Protein AF-B6QDQ0-F1 (afdb_monomer_lite)

Secondary structure (DSSP, 8-state):
-PPP--S-GGG--HHHHTT----HHHHHHHHHHHHHHHHH---TT---HHHHHSTTHHHHHHHHHHHHH--HHHHHHHHHHH-TTSTTHHHHHHHHHT-BTTB----GGG-TTS-HHHHHHHHHHS-SSTTTSPPTT-PPPP--

Structure (mmCIF, N/CA/C/O backbone):
data_AF-B6QDQ0-F1
#
_entry.id   AF-B6QDQ0-F1
#
loop_
_atom_site.group_PDB
_atom_site.id
_atom_site.type_symbol
_atom_site.label_atom_id
_atom_site.label_alt_id
_atom_site.label_comp_id
_atom_site.label_asym_id
_atom_site.label_entity_id
_atom_site.label_seq_id
_atom_site.pdbx_PDB_ins_code
_atom_site.Cartn_x
_atom_site.Cartn_y
_atom_site.Cartn_z
_atom_site.occupancy
_atom_site.B_iso_or_equiv
_atom_site.auth_seq_id
_atom_site.auth_comp_id
_atom_site.auth_asym_id
_atom_site.auth_atom_id
_atom_site.pdbx_PDB_model_num
ATOM 1 N N . MET A 1 1 ? 13.022 -12.290 -12.869 1.00 36.66 1 MET A N 1
ATOM 2 C CA . MET A 1 1 ? 11.900 -13.258 -12.919 1.00 36.66 1 MET A CA 1
ATOM 3 C C . MET A 1 1 ? 10.628 -12.511 -12.554 1.00 36.66 1 MET A C 1
ATOM 5 O O . MET A 1 1 ? 10.569 -11.959 -11.467 1.00 36.66 1 MET A O 1
ATOM 9 N N . THR A 1 2 ? 9.662 -12.428 -13.464 1.00 51.69 2 THR A N 1
ATOM 10 C CA . THR A 1 2 ? 8.370 -11.759 -13.241 1.00 51.69 2 THR A CA 1
ATOM 11 C C . THR A 1 2 ? 7.470 -12.689 -12.424 1.00 51.69 2 THR A C 1
ATOM 13 O O . THR A 1 2 ? 7.255 -13.830 -12.830 1.00 51.69 2 THR A O 1
ATOM 16 N N . GLY A 1 3 ? 6.982 -12.252 -11.263 1.00 48.84 3 GLY A N 1
ATOM 17 C CA . GLY A 1 3 ? 6.030 -13.035 -10.470 1.00 48.84 3 GLY A CA 1
ATOM 18 C C . GLY A 1 3 ? 4.681 -13.178 -11.198 1.00 48.84 3 GLY A C 1
ATOM 19 O O . GLY A 1 3 ? 4.288 -12.260 -11.924 1.00 48.84 3 GLY A O 1
ATOM 20 N N . PRO A 1 4 ? 3.955 -14.301 -11.043 1.00 51.41 4 PRO A N 1
ATOM 21 C CA . PRO A 1 4 ? 2.657 -14.486 -11.687 1.00 51.41 4 PRO A CA 1
ATOM 22 C C . PRO A 1 4 ? 1.582 -13.564 -11.078 1.00 51.41 4 PRO A C 1
ATOM 24 O O . PRO A 1 4 ? 1.554 -13.341 -9.866 1.00 51.41 4 PRO A O 1
ATOM 27 N N . LEU A 1 5 ? 0.669 -13.049 -11.916 1.00 59.66 5 LEU A N 1
ATOM 28 C CA . LEU A 1 5 ? -0.529 -12.310 -11.487 1.00 59.66 5 LEU A CA 1
ATOM 29 C C . LEU A 1 5 ? -1.593 -13.299 -10.982 1.00 59.66 5 LEU A C 1
ATOM 31 O O . LEU A 1 5 ? -2.545 -13.619 -11.692 1.00 59.66 5 LEU A O 1
ATOM 35 N N . CYS A 1 6 ? -1.421 -13.810 -9.768 1.00 54.78 6 CYS A N 1
ATOM 36 C CA . CYS A 1 6 ? -2.375 -14.727 -9.143 1.00 54.78 6 CYS A CA 1
ATOM 37 C C . CYS A 1 6 ? -3.377 -13.971 -8.249 1.00 54.78 6 CYS A C 1
ATOM 39 O O . CYS A 1 6 ? -3.079 -12.902 -7.719 1.00 54.78 6 CYS A O 1
ATOM 41 N N . GLY A 1 7 ? -4.587 -14.516 -8.089 1.00 60.56 7 GLY A N 1
ATOM 42 C CA . GLY A 1 7 ? -5.621 -13.967 -7.200 1.00 60.56 7 GLY A CA 1
ATOM 43 C C . GLY A 1 7 ? -6.409 -12.778 -7.767 1.00 60.56 7 GLY A C 1
ATOM 44 O O . GLY A 1 7 ? -6.074 -12.221 -8.814 1.00 60.56 7 GLY A O 1
ATOM 45 N N . ASN A 1 8 ? -7.487 -12.399 -7.077 1.00 80.56 8 ASN A N 1
ATOM 46 C CA . ASN A 1 8 ? -8.332 -11.259 -7.446 1.00 80.56 8 ASN A CA 1
ATOM 47 C C . ASN A 1 8 ? -7.592 -9.932 -7.141 1.00 80.56 8 ASN A C 1
ATOM 49 O O . ASN A 1 8 ? -7.085 -9.786 -6.026 1.00 80.56 8 ASN A O 1
ATOM 53 N N . PRO A 1 9 ? -7.536 -8.975 -8.093 1.00 82.81 9 PRO A N 1
ATOM 54 C CA . PRO A 1 9 ? -6.826 -7.697 -7.954 1.00 82.81 9 PRO A CA 1
ATOM 55 C C . PRO A 1 9 ? -7.105 -6.921 -6.656 1.00 82.81 9 PRO A C 1
ATOM 57 O O . PRO A 1 9 ? -6.202 -6.269 -6.134 1.00 82.81 9 PRO A O 1
ATOM 60 N N . LEU A 1 10 ? -8.321 -7.032 -6.112 1.00 89.81 10 LEU A N 1
ATOM 61 C CA . LEU A 1 10 ? -8.752 -6.351 -4.886 1.00 89.81 10 LEU A CA 1
ATOM 62 C C . LEU A 1 10 ? -8.152 -6.922 -3.596 1.00 89.81 10 LEU A C 1
ATOM 64 O O . LEU A 1 10 ? -8.221 -6.265 -2.564 1.00 89.81 10 LEU A O 1
ATOM 68 N N . TRP A 1 11 ? -7.581 -8.127 -3.638 1.00 92.00 11 TRP A N 1
ATOM 69 C CA . TRP A 1 11 ? -7.026 -8.804 -2.459 1.00 92.00 11 TRP A CA 1
ATOM 70 C C . TRP A 1 11 ? -5.515 -9.014 -2.554 1.00 92.00 11 TRP A C 1
ATOM 72 O O . TRP A 1 11 ? -4.932 -9.628 -1.666 1.00 92.00 11 TRP A O 1
ATOM 82 N N . ARG A 1 12 ? -4.866 -8.563 -3.632 1.00 92.75 12 ARG A N 1
ATOM 83 C CA . ARG A 1 12 ? -3.422 -8.748 -3.834 1.00 92.75 12 ARG A CA 1
ATOM 84 C C . ARG A 1 12 ? -2.608 -7.878 -2.884 1.00 92.75 12 ARG A C 1
ATOM 86 O O . ARG A 1 12 ? -3.019 -6.775 -2.546 1.00 92.75 12 ARG A O 1
ATOM 93 N N . SER A 1 13 ? -1.425 -8.367 -2.521 1.00 95.31 13 SER A N 1
ATOM 94 C CA . SER A 1 13 ? -0.409 -7.556 -1.857 1.00 95.31 13 SER A CA 1
ATOM 95 C C . SER A 1 13 ? 0.250 -6.559 -2.810 1.00 95.31 13 SER A C 1
ATOM 97 O O . SER A 1 13 ? 0.203 -6.707 -4.037 1.00 95.31 13 SER A O 1
ATOM 99 N N . THR A 1 14 ? 0.911 -5.552 -2.242 1.00 95.94 14 THR A N 1
ATOM 100 C CA . THR A 1 14 ? 1.585 -4.488 -2.997 1.00 95.94 14 THR A CA 1
ATOM 101 C C . THR A 1 14 ? 2.670 -5.041 -3.923 1.00 95.94 14 THR A C 1
ATOM 103 O O . THR A 1 14 ? 2.727 -4.689 -5.100 1.00 95.94 14 THR A O 1
ATOM 106 N N . GLU A 1 15 ? 3.497 -5.972 -3.441 1.00 95.12 15 GLU A N 1
ATOM 107 C CA . GLU A 1 15 ? 4.554 -6.602 -4.237 1.00 95.12 15 GLU A CA 1
ATOM 108 C C . GLU A 1 15 ? 4.005 -7.537 -5.329 1.00 95.12 15 GLU A C 1
ATOM 110 O O . GLU A 1 15 ? 4.625 -7.673 -6.387 1.00 95.12 15 GLU A O 1
ATOM 115 N N . SER A 1 16 ? 2.818 -8.126 -5.121 1.00 93.69 16 SER A N 1
ATOM 116 C CA . SER A 1 16 ? 2.104 -8.900 -6.148 1.00 93.69 16 SER A CA 1
ATOM 117 C C . SER A 1 16 ? 1.626 -7.993 -7.289 1.00 93.69 16 SER A C 1
ATOM 119 O O . SER A 1 16 ? 1.832 -8.308 -8.464 1.00 93.69 16 SER A O 1
ATOM 121 N N . TRP A 1 17 ? 1.089 -6.809 -6.963 1.00 93.75 17 TRP A N 1
ATOM 122 C CA . TRP A 1 17 ? 0.772 -5.767 -7.950 1.00 93.75 17 TRP A CA 1
ATOM 123 C C . TRP A 1 17 ? 2.001 -5.298 -8.734 1.00 93.75 17 TRP A C 1
ATOM 125 O O . TRP A 1 17 ? 1.923 -5.124 -9.951 1.00 93.75 17 TRP A O 1
ATOM 135 N N . CYS A 1 18 ? 3.151 -5.190 -8.066 1.00 93.62 18 CYS A N 1
ATOM 136 C CA . CYS A 1 18 ? 4.427 -4.827 -8.689 1.00 93.62 18 CYS A CA 1
ATOM 137 C C . CYS A 1 18 ? 5.086 -5.978 -9.477 1.00 93.62 18 CYS A C 1
ATOM 139 O O . CYS A 1 18 ? 6.222 -5.845 -9.935 1.00 93.62 18 CYS A O 1
ATOM 141 N N . ARG A 1 19 ? 4.404 -7.128 -9.622 1.00 91.12 19 ARG A N 1
ATOM 142 C CA . ARG A 1 19 ? 4.909 -8.345 -10.288 1.00 91.12 19 ARG A CA 1
ATOM 143 C C . ARG A 1 19 ? 6.249 -8.841 -9.731 1.00 91.12 19 ARG A C 1
ATOM 145 O O . ARG A 1 19 ? 7.035 -9.461 -10.454 1.00 91.12 19 ARG A O 1
ATOM 152 N N . SER A 1 20 ? 6.504 -8.577 -8.452 1.00 91.94 20 SER A N 1
ATOM 153 C CA . SER A 1 20 ? 7.699 -9.034 -7.749 1.00 91.94 20 SER A CA 1
ATOM 154 C C . SER A 1 20 ? 7.492 -10.434 -7.152 1.00 91.94 20 SER A C 1
ATOM 156 O O . SER A 1 20 ? 6.442 -11.070 -7.308 1.00 91.94 20 SER A O 1
ATOM 158 N N . ARG A 1 21 ? 8.528 -10.952 -6.487 1.00 90.00 21 ARG A N 1
ATOM 159 C CA . ARG A 1 21 ? 8.506 -12.237 -5.792 1.00 90.00 21 ARG A CA 1
ATOM 160 C C . ARG A 1 21 ? 7.490 -12.202 -4.648 1.00 90.00 21 ARG A C 1
ATOM 162 O O . ARG A 1 21 ? 7.563 -11.344 -3.772 1.00 90.00 21 ARG A O 1
ATOM 169 N N . GLN A 1 22 ? 6.597 -13.186 -4.646 1.00 91.19 22 GLN A N 1
ATOM 170 C CA . GLN A 1 22 ? 5.591 -13.415 -3.607 1.00 91.19 22 GLN A CA 1
ATOM 171 C C . GLN A 1 22 ? 6.041 -14.546 -2.673 1.00 91.19 22 GLN A C 1
ATOM 173 O O . GLN A 1 22 ? 6.780 -15.449 -3.079 1.00 91.19 22 GLN A O 1
ATOM 178 N N . ASN A 1 23 ? 5.612 -14.489 -1.416 1.00 89.25 23 ASN A N 1
ATOM 179 C CA . ASN A 1 23 ? 5.838 -15.523 -0.404 1.00 89.25 23 ASN A CA 1
ATOM 180 C C . ASN A 1 23 ? 4.660 -15.535 0.592 1.00 89.25 23 ASN A C 1
ATOM 182 O O . ASN A 1 23 ? 3.665 -14.850 0.379 1.00 89.25 23 ASN A O 1
ATOM 186 N N . GLN A 1 24 ? 4.778 -16.268 1.702 1.00 90.94 24 GLN A N 1
ATOM 187 C CA . GLN A 1 24 ? 3.731 -16.326 2.732 1.00 90.94 24 GLN A CA 1
ATOM 188 C C . GLN A 1 24 ? 3.326 -14.940 3.281 1.00 90.94 24 GLN A C 1
ATOM 190 O O . GLN A 1 24 ? 2.192 -14.752 3.713 1.00 90.94 24 GLN A O 1
ATOM 195 N N . ALA A 1 25 ? 4.222 -13.949 3.261 1.00 93.25 25 ALA A N 1
ATOM 196 C CA . ALA A 1 25 ? 3.897 -12.591 3.686 1.00 93.25 25 ALA A CA 1
ATOM 197 C C . ALA A 1 25 ? 2.903 -11.906 2.732 1.00 93.25 25 ALA A C 1
ATOM 199 O O . ALA A 1 25 ? 2.163 -11.018 3.158 1.00 93.25 25 ALA A O 1
ATOM 200 N N . SER A 1 26 ? 2.847 -12.316 1.461 1.00 93.94 26 SER A N 1
ATOM 201 C CA . SER A 1 26 ? 1.821 -11.870 0.513 1.00 93.94 26 SER A CA 1
ATOM 202 C C . SER A 1 26 ? 0.436 -12.373 0.937 1.00 93.94 26 SER A C 1
ATOM 204 O O . SER A 1 26 ? -0.504 -11.584 0.971 1.00 93.94 26 SER A O 1
ATOM 206 N N . ASP A 1 27 ? 0.328 -13.633 1.376 1.00 93.50 27 ASP A N 1
ATOM 207 C CA . ASP A 1 27 ? -0.929 -14.205 1.886 1.00 93.50 27 ASP A CA 1
ATOM 208 C C . ASP A 1 27 ? -1.381 -13.534 3.195 1.00 93.50 27 ASP A C 1
ATOM 210 O O . ASP A 1 27 ? -2.566 -13.263 3.382 1.00 93.50 27 ASP A O 1
ATOM 214 N N . VAL A 1 28 ? -0.437 -13.218 4.093 1.00 95.69 28 VAL A N 1
ATOM 215 C CA . VAL A 1 28 ? -0.701 -12.459 5.333 1.00 95.69 28 VAL A CA 1
ATOM 216 C C . VAL A 1 28 ? -1.294 -11.087 5.015 1.00 95.69 28 VAL A C 1
ATOM 218 O O . VAL A 1 28 ? -2.274 -10.687 5.642 1.00 95.69 28 VAL A O 1
ATOM 221 N N . PHE A 1 29 ? -0.736 -10.382 4.028 1.00 96.50 29 PHE A N 1
ATOM 222 C CA . PHE A 1 29 ? -1.270 -9.094 3.596 1.00 96.50 29 PHE A CA 1
ATOM 223 C C . PHE A 1 29 ? -2.700 -9.249 3.074 1.00 96.50 29 PHE A C 1
ATOM 225 O O . PHE A 1 29 ? -3.604 -8.571 3.558 1.00 96.50 29 PHE A O 1
ATOM 232 N N . SER A 1 30 ? -2.928 -10.186 2.147 1.00 95.75 30 SER A N 1
ATOM 233 C CA . SER A 1 30 ? -4.258 -10.486 1.605 1.00 95.75 30 SER A CA 1
ATOM 234 C C . SER A 1 30 ? -5.274 -10.823 2.699 1.00 95.75 30 SER A C 1
ATOM 236 O O . SER A 1 30 ? -6.415 -10.362 2.646 1.00 95.75 30 SER A O 1
ATOM 238 N N . PHE A 1 31 ? -4.862 -11.575 3.723 1.00 95.38 31 PHE A N 1
ATOM 239 C CA . PHE A 1 31 ? -5.709 -11.878 4.873 1.00 95.38 31 PHE A CA 1
ATOM 240 C C . PHE A 1 31 ? -6.032 -10.627 5.696 1.00 95.38 31 PHE A C 1
ATOM 242 O O . PHE A 1 31 ? -7.179 -10.457 6.093 1.00 95.38 31 PHE A O 1
ATOM 249 N N . GLY A 1 32 ? -5.070 -9.722 5.904 1.00 96.38 32 GLY A N 1
ATOM 250 C CA . GLY A 1 32 ? -5.313 -8.439 6.569 1.00 96.38 32 GLY A CA 1
ATOM 251 C C . GLY A 1 32 ? -6.375 -7.604 5.845 1.00 96.38 32 GLY A C 1
ATOM 252 O O . GLY A 1 32 ? -7.294 -7.092 6.478 1.00 96.38 32 GLY A O 1
ATOM 253 N N . ILE A 1 33 ? -6.322 -7.547 4.511 1.00 96.62 33 ILE A N 1
ATOM 254 C CA . ILE A 1 33 ? -7.344 -6.873 3.692 1.00 96.62 33 ILE A CA 1
ATOM 255 C C . ILE A 1 33 ? -8.712 -7.558 3.822 1.00 96.62 33 ILE A C 1
ATOM 257 O O . ILE A 1 33 ? -9.735 -6.889 3.973 1.00 96.62 33 ILE A O 1
ATOM 261 N N . MET A 1 34 ? -8.741 -8.892 3.810 1.00 95.50 34 MET A N 1
ATOM 262 C CA . MET A 1 34 ? -9.967 -9.669 4.014 1.00 95.50 34 MET A CA 1
ATOM 263 C C . MET A 1 34 ? -10.571 -9.429 5.406 1.00 95.50 34 MET A C 1
ATOM 265 O O . MET A 1 34 ? -11.785 -9.275 5.516 1.00 95.50 34 MET A O 1
ATOM 269 N N . MET A 1 35 ? -9.751 -9.317 6.455 1.00 96.00 35 MET A N 1
ATOM 270 C CA . MET A 1 35 ? -10.229 -8.983 7.799 1.00 96.00 35 MET A CA 1
ATOM 271 C C . MET A 1 35 ? -10.921 -7.622 7.836 1.00 96.00 35 MET A C 1
ATOM 273 O O . MET A 1 35 ? -11.962 -7.503 8.476 1.00 96.00 35 MET A O 1
ATOM 277 N N . ILE A 1 36 ? -10.395 -6.612 7.134 1.00 96.75 36 ILE A N 1
ATOM 278 C CA . ILE A 1 36 ? -11.073 -5.312 7.030 1.00 96.75 36 ILE A CA 1
ATOM 279 C C . ILE A 1 36 ? -12.445 -5.489 6.372 1.00 96.75 36 ILE A C 1
ATOM 281 O O . ILE A 1 36 ? -13.442 -4.985 6.883 1.00 96.75 36 ILE A O 1
ATOM 285 N N . TYR A 1 37 ? -12.529 -6.263 5.291 1.00 95.88 37 TYR A N 1
ATOM 286 C CA . TYR A 1 37 ? -13.808 -6.526 4.637 1.00 95.88 37 TYR A CA 1
ATOM 287 C C . TYR A 1 37 ? -14.806 -7.240 5.557 1.00 95.88 37 TYR A C 1
ATOM 289 O O . TYR A 1 37 ? -15.945 -6.806 5.667 1.00 95.88 37 TYR A O 1
ATOM 297 N N . VAL A 1 38 ? -14.401 -8.301 6.253 1.00 96.12 38 VAL A N 1
ATOM 298 C CA . VAL A 1 38 ? -15.325 -9.083 7.090 1.00 96.12 38 VAL A CA 1
ATOM 299 C C . VAL A 1 38 ? -15.727 -8.336 8.363 1.00 96.12 38 VAL A C 1
ATOM 301 O O . VAL A 1 38 ? -16.887 -8.388 8.761 1.00 96.12 38 VAL A O 1
ATOM 304 N N . MET A 1 39 ? -14.783 -7.650 9.007 1.00 95.56 39 MET A N 1
ATOM 305 C CA . MET A 1 39 ? -14.986 -7.069 10.340 1.00 95.56 39 MET A CA 1
ATOM 306 C C . MET A 1 39 ? -15.439 -5.607 10.299 1.00 95.56 39 MET A C 1
ATOM 308 O O . MET A 1 39 ? -16.101 -5.149 11.224 1.00 95.56 39 MET A O 1
ATOM 312 N N . VAL A 1 40 ? -15.070 -4.870 9.249 1.00 94.81 40 VAL A N 1
ATOM 313 C CA . VAL A 1 40 ? -15.364 -3.434 9.087 1.00 94.81 40 VAL A CA 1
ATOM 314 C C . VAL A 1 40 ? -16.352 -3.196 7.936 1.00 94.81 40 VAL A C 1
ATOM 316 O O . VAL A 1 40 ? -16.891 -2.103 7.810 1.00 94.81 40 VAL A O 1
ATOM 319 N N . ASN A 1 41 ? -16.641 -4.221 7.122 1.00 94.19 41 ASN A N 1
ATOM 320 C CA . ASN A 1 41 ? -17.490 -4.135 5.927 1.00 94.19 41 ASN A CA 1
ATOM 321 C C . ASN A 1 41 ? -16.963 -3.149 4.867 1.00 94.19 41 ASN A C 1
ATOM 323 O O . ASN A 1 41 ? -17.730 -2.571 4.100 1.00 94.19 41 ASN A O 1
ATOM 327 N N . GLU A 1 42 ? -15.638 -2.981 4.802 1.00 93.50 42 GLU A N 1
ATOM 328 C CA . GLU A 1 42 ? -14.972 -2.064 3.876 1.00 93.50 42 GLU A CA 1
ATOM 329 C C . GLU A 1 42 ? -14.151 -2.824 2.828 1.00 93.50 42 GLU A C 1
ATOM 331 O O . GLU A 1 42 ? -13.190 -3.531 3.139 1.00 93.50 42 GLU A O 1
ATOM 336 N N . MET A 1 43 ? -14.491 -2.646 1.549 1.00 93.56 43 MET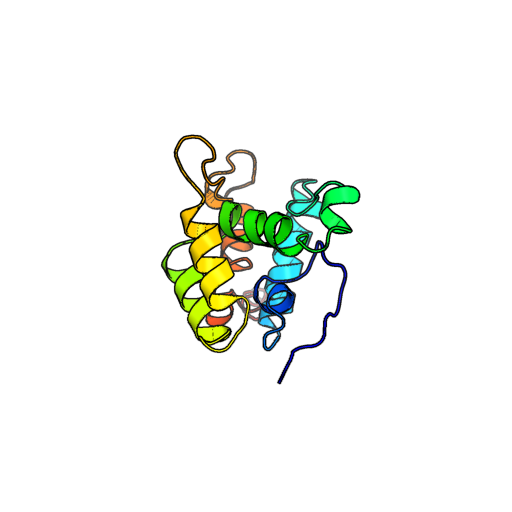 A N 1
ATOM 337 C CA . MET A 1 43 ? -13.657 -3.112 0.436 1.00 93.56 43 MET A CA 1
ATOM 338 C C . MET A 1 43 ? -12.598 -2.054 0.123 1.00 93.56 43 MET A C 1
ATOM 340 O O . MET A 1 43 ? -12.738 -1.281 -0.825 1.00 93.56 43 MET A O 1
ATOM 344 N N . VAL A 1 44 ? -11.531 -2.021 0.923 1.00 93.69 44 VAL A N 1
ATOM 345 C CA . VAL A 1 44 ? -10.558 -0.916 0.923 1.00 93.69 44 VAL A CA 1
ATOM 346 C C . VAL A 1 44 ? -9.982 -0.603 -0.457 1.00 93.69 44 VAL A C 1
ATOM 348 O O . VAL A 1 44 ? -9.841 0.564 -0.795 1.00 93.69 44 VAL A O 1
ATOM 351 N N . PHE A 1 45 ? -9.736 -1.591 -1.318 1.00 95.06 45 PHE A N 1
ATOM 352 C CA . PHE A 1 45 ? -9.192 -1.351 -2.661 1.00 95.06 45 PHE A CA 1
ATOM 353 C C . PHE A 1 45 ? -10.235 -1.262 -3.776 1.00 95.06 45 PHE A C 1
ATOM 355 O O . PHE A 1 45 ? -9.865 -1.238 -4.947 1.00 95.06 45 PHE A O 1
ATOM 362 N N . ARG A 1 46 ? -11.530 -1.194 -3.447 1.00 92.56 46 ARG A N 1
ATOM 363 C CA . ARG A 1 46 ? -12.582 -1.039 -4.454 1.00 92.56 46 ARG A CA 1
ATOM 364 C C . ARG A 1 46 ? -12.438 0.299 -5.170 1.00 92.56 46 ARG A C 1
ATOM 366 O O . ARG A 1 46 ? -12.509 1.358 -4.554 1.00 92.56 46 ARG A O 1
ATOM 373 N N . VAL A 1 47 ? -12.295 0.223 -6.480 1.00 90.31 47 VAL A N 1
ATOM 374 C CA . VAL A 1 47 ? -12.339 1.348 -7.420 1.00 90.31 47 VAL A CA 1
ATOM 375 C C . VAL A 1 47 ? -13.503 1.116 -8.385 1.00 90.31 47 VAL A C 1
ATOM 377 O O . VAL A 1 47 ? -14.150 0.066 -8.317 1.00 90.31 47 VAL A O 1
ATOM 380 N N . SER A 1 48 ? -13.821 2.090 -9.234 1.00 90.62 48 SER A N 1
ATOM 381 C CA . SER A 1 48 ? -14.829 1.881 -10.280 1.00 90.62 48 SER A CA 1
ATOM 382 C C . SER A 1 48 ? -14.381 0.804 -11.276 1.00 90.62 48 SER A C 1
ATOM 384 O O . SER A 1 48 ? -13.185 0.548 -11.438 1.00 90.62 48 SER A O 1
ATOM 386 N N . ASP A 1 49 ? -15.337 0.170 -11.959 1.00 88.25 49 ASP A N 1
ATOM 387 C CA . ASP A 1 49 ? -15.022 -0.837 -12.979 1.00 88.25 49 ASP A CA 1
ATOM 388 C C . ASP A 1 49 ? -14.202 -0.231 -14.131 1.00 88.25 49 ASP A C 1
ATOM 390 O O . ASP A 1 49 ? -13.302 -0.887 -14.654 1.00 88.25 49 ASP A O 1
ATOM 394 N N . ASP A 1 50 ? -14.434 1.038 -14.475 1.00 91.06 50 ASP A N 1
ATOM 395 C CA . ASP A 1 50 ? -13.654 1.753 -15.491 1.00 91.06 50 ASP A CA 1
ATOM 396 C C . ASP A 1 50 ? -12.192 1.945 -15.053 1.00 91.06 50 ASP A C 1
ATOM 398 O O . ASP A 1 50 ? -11.268 1.651 -15.813 1.00 91.06 50 ASP A O 1
ATOM 402 N N . GLU A 1 51 ? -11.959 2.365 -13.803 1.00 91.38 51 GLU A N 1
ATOM 403 C CA . GLU A 1 51 ? -10.607 2.491 -13.237 1.00 91.38 51 GLU A CA 1
ATOM 404 C C . GLU A 1 51 ? -9.901 1.130 -13.175 1.00 91.38 51 GLU A C 1
ATOM 406 O O . GLU A 1 51 ? -8.723 1.030 -13.526 1.00 91.38 51 GLU A O 1
ATOM 411 N N . MET A 1 52 ? -10.622 0.074 -12.784 1.00 87.50 52 MET A N 1
ATOM 412 C CA . MET A 1 52 ? -10.098 -1.292 -12.680 1.00 87.50 52 MET A CA 1
ATOM 413 C C . MET A 1 52 ? -9.686 -1.872 -14.038 1.00 87.50 52 MET A C 1
ATOM 415 O O . MET A 1 52 ? -8.675 -2.569 -14.128 1.00 87.50 52 MET A O 1
ATOM 419 N N . ASN A 1 53 ? -10.459 -1.594 -15.089 1.00 86.88 53 ASN A N 1
ATOM 420 C CA . ASN A 1 53 ? -10.211 -2.104 -16.438 1.00 86.88 53 ASN A CA 1
ATOM 421 C C . ASN A 1 53 ? -9.284 -1.198 -17.267 1.00 86.88 53 ASN A C 1
ATOM 423 O O . ASN A 1 53 ? -8.929 -1.543 -18.395 1.00 86.88 53 ASN A O 1
ATOM 427 N N . SER A 1 54 ? -8.868 -0.053 -16.720 1.00 90.31 54 SER A N 1
ATOM 428 C CA . SER A 1 54 ? -7.935 0.855 -17.384 1.00 90.31 54 SER A CA 1
ATOM 429 C C . SER A 1 54 ? -6.507 0.293 -17.438 1.00 90.31 54 SER A C 1
ATOM 431 O O . SER A 1 54 ? -6.073 -0.491 -16.586 1.00 90.31 54 SER A O 1
ATOM 433 N N . VAL A 1 55 ? -5.728 0.753 -18.424 1.00 87.25 55 VAL A N 1
ATOM 434 C CA . VAL A 1 55 ? -4.288 0.441 -18.539 1.00 87.25 55 VAL A CA 1
ATOM 435 C C . VAL A 1 55 ? -3.506 0.941 -17.311 1.00 87.25 55 VAL A C 1
ATOM 437 O O . VAL A 1 55 ? -2.508 0.335 -16.918 1.00 87.25 55 VAL A O 1
ATOM 440 N N . ASP A 1 56 ? -4.014 1.987 -16.656 1.00 89.88 56 ASP A N 1
ATOM 441 C CA . ASP A 1 56 ? -3.439 2.611 -15.464 1.00 89.88 56 ASP A CA 1
ATOM 442 C C . ASP A 1 56 ? -4.114 2.179 -14.153 1.00 89.88 56 ASP A C 1
ATOM 444 O O . ASP A 1 56 ? -3.931 2.819 -13.116 1.00 89.88 56 ASP A O 1
ATOM 448 N N . SER A 1 57 ? -4.836 1.052 -14.156 1.00 90.50 57 SER A N 1
ATOM 449 C CA . SER A 1 57 ? -5.495 0.489 -12.964 1.00 90.50 57 SER A CA 1
ATOM 450 C C . SER A 1 57 ? -4.550 0.357 -11.764 1.00 90.50 57 SER A C 1
ATOM 452 O O . SER A 1 57 ? -4.936 0.612 -10.620 1.00 90.50 57 SER A O 1
ATOM 454 N N . TRP A 1 58 ? -3.275 0.056 -12.031 1.00 92.19 58 TRP A N 1
ATOM 455 C CA . TRP A 1 58 ? -2.214 -0.007 -11.028 1.00 92.19 58 TRP A CA 1
ATOM 456 C C . TRP A 1 58 ? -2.122 1.266 -10.178 1.00 92.19 58 TRP A C 1
ATOM 458 O O . TRP A 1 58 ? -1.890 1.163 -8.978 1.00 92.19 58 TRP A O 1
ATOM 468 N N . ARG A 1 59 ? -2.324 2.456 -10.761 1.00 94.69 59 ARG A N 1
ATOM 469 C CA . ARG A 1 59 ? -2.171 3.742 -10.069 1.00 94.69 59 ARG A CA 1
ATOM 470 C C . ARG A 1 59 ? -3.269 3.939 -9.032 1.00 94.69 59 ARG A C 1
ATOM 472 O O . ARG A 1 59 ? -2.992 4.376 -7.918 1.00 94.69 59 ARG A O 1
ATOM 479 N N . TYR A 1 60 ? -4.498 3.574 -9.382 1.00 94.44 60 TYR A N 1
ATOM 480 C CA . TYR A 1 60 ? -5.645 3.669 -8.482 1.00 94.44 60 TYR A CA 1
ATOM 481 C C . TYR A 1 60 ? -5.520 2.674 -7.327 1.00 94.44 60 TYR A C 1
ATOM 483 O O . TYR A 1 60 ? -5.725 3.032 -6.165 1.00 94.44 60 TYR A O 1
ATOM 491 N N . ILE A 1 61 ? -5.114 1.438 -7.626 1.00 95.12 61 ILE A N 1
ATOM 492 C CA . ILE A 1 61 ? -5.005 0.390 -6.611 1.00 95.12 61 ILE A CA 1
ATOM 493 C C . ILE A 1 61 ? -3.785 0.600 -5.710 1.00 95.12 61 ILE A C 1
ATOM 495 O O . ILE A 1 61 ? -3.936 0.647 -4.487 1.00 95.12 61 ILE A O 1
ATOM 499 N N . LEU A 1 62 ? -2.585 0.786 -6.272 1.00 96.75 62 LEU A N 1
ATOM 500 C CA . LEU A 1 62 ? -1.371 1.048 -5.488 1.00 96.75 62 LEU A CA 1
ATOM 501 C C . LEU A 1 62 ? -1.455 2.384 -4.743 1.00 96.75 62 LEU A C 1
ATOM 503 O O . LEU A 1 62 ? -0.937 2.496 -3.634 1.00 96.75 62 LEU A O 1
ATOM 507 N N . GLY A 1 63 ? -2.187 3.364 -5.278 1.00 97.06 63 GLY A N 1
ATOM 508 C CA . GLY A 1 63 ? -2.452 4.622 -4.587 1.00 97.06 63 GLY A CA 1
ATOM 509 C C . GLY A 1 63 ? -3.193 4.386 -3.274 1.00 97.06 63 GLY A C 1
ATOM 510 O O . GLY A 1 63 ? -2.806 4.923 -2.238 1.00 97.06 63 GLY A O 1
ATOM 511 N N . ARG A 1 64 ? -4.200 3.505 -3.267 1.00 97.19 64 ARG A N 1
ATOM 512 C CA . ARG A 1 64 ? -4.886 3.112 -2.028 1.00 97.19 64 ARG A CA 1
ATOM 513 C C . ARG A 1 64 ? -3.991 2.316 -1.079 1.00 97.19 64 ARG A C 1
ATOM 515 O O . ARG A 1 64 ? -4.041 2.567 0.122 1.00 97.19 64 ARG A O 1
ATOM 522 N N . HIS A 1 65 ? -3.130 1.430 -1.589 1.00 97.88 65 HIS A N 1
ATOM 523 C CA . HIS A 1 65 ? -2.147 0.725 -0.750 1.00 97.88 65 HIS A CA 1
ATOM 524 C C . HIS A 1 65 ? -1.248 1.720 -0.001 1.00 97.88 65 HIS A C 1
ATOM 526 O O . HIS A 1 65 ? -1.095 1.622 1.215 1.00 97.88 65 HIS A O 1
ATOM 532 N N . ILE A 1 66 ? -0.712 2.721 -0.707 1.00 98.06 66 ILE A N 1
ATOM 533 C CA . ILE A 1 66 ? 0.161 3.744 -0.117 1.00 98.06 66 ILE A CA 1
ATOM 534 C C . ILE A 1 66 ? -0.615 4.674 0.827 1.00 98.06 66 ILE A C 1
ATOM 536 O O . ILE A 1 66 ? -0.142 5.008 1.916 1.00 98.06 66 ILE A O 1
ATOM 540 N N . SER A 1 67 ? -1.819 5.090 0.431 1.00 98.00 67 SER A N 1
ATOM 541 C CA . SER A 1 67 ? -2.658 5.985 1.232 1.00 98.00 67 SER A CA 1
ATOM 542 C C . SER A 1 67 ? -3.015 5.375 2.587 1.00 98.00 67 SER A C 1
ATOM 544 O O . SER A 1 67 ? -2.940 6.065 3.605 1.00 98.00 67 SER A O 1
ATOM 546 N N . TYR A 1 68 ? -3.366 4.087 2.607 1.00 98.12 68 TYR A N 1
ATOM 547 C CA . TYR A 1 68 ? -3.833 3.415 3.817 1.00 98.12 68 TYR A CA 1
ATOM 548 C C . TYR A 1 68 ? -2.707 2.800 4.639 1.00 98.12 68 TYR A C 1
ATOM 550 O O . TYR A 1 68 ? -2.767 2.862 5.864 1.00 98.12 68 TYR A O 1
ATOM 558 N N . PHE A 1 69 ? -1.687 2.221 4.002 1.00 97.81 69 PHE A N 1
ATOM 559 C CA . PHE A 1 69 ? -0.762 1.325 4.700 1.00 97.81 69 PHE A CA 1
ATOM 560 C C . PHE A 1 69 ? 0.712 1.720 4.627 1.00 97.81 69 PHE A C 1
ATOM 562 O O . PHE A 1 69 ? 1.506 1.140 5.363 1.00 97.81 69 PHE A O 1
ATOM 569 N N . ALA A 1 70 ? 1.107 2.691 3.794 1.00 96.19 70 ALA A N 1
ATOM 570 C CA . ALA A 1 70 ? 2.507 3.114 3.771 1.00 96.19 70 ALA A CA 1
ATOM 571 C C . ALA A 1 70 ? 2.898 3.881 5.039 1.00 96.19 70 ALA A C 1
ATOM 573 O O . ALA A 1 70 ? 2.225 4.821 5.468 1.00 96.19 70 ALA A O 1
ATOM 574 N N . ASP A 1 71 ? 4.075 3.576 5.545 1.00 95.25 71 ASP A N 1
ATOM 575 C CA . ASP A 1 71 ? 4.948 4.510 6.240 1.00 95.25 71 ASP A CA 1
ATOM 576 C C . ASP A 1 71 ? 6.287 4.565 5.483 1.00 95.25 71 ASP A C 1
ATOM 578 O O . ASP A 1 71 ? 6.465 3.873 4.476 1.00 95.25 71 ASP A O 1
ATOM 582 N N . GLU A 1 72 ? 7.187 5.454 5.901 1.00 94.50 72 GLU A N 1
ATOM 583 C CA . GLU A 1 72 ? 8.489 5.644 5.246 1.00 94.50 72 GLU A CA 1
ATOM 584 C C . GLU A 1 72 ? 9.295 4.335 5.225 1.00 94.50 72 GLU A C 1
ATOM 586 O O . GLU A 1 72 ? 9.724 3.871 4.171 1.00 94.50 72 GLU A O 1
ATOM 591 N N . ASP A 1 73 ? 9.385 3.684 6.382 1.00 96.06 73 ASP A N 1
ATOM 592 C CA . ASP A 1 73 ? 10.066 2.408 6.584 1.00 96.06 73 ASP A CA 1
ATOM 593 C C . ASP A 1 73 ? 9.505 1.264 5.729 1.00 96.06 73 ASP A C 1
ATOM 595 O O . ASP A 1 73 ? 10.262 0.444 5.208 1.00 96.06 73 ASP A O 1
ATOM 599 N N . GLY A 1 74 ? 8.182 1.163 5.627 1.00 96.62 74 GLY A N 1
ATOM 600 C CA . GLY A 1 74 ? 7.487 0.132 4.870 1.00 96.62 74 GLY A CA 1
ATOM 601 C C . GLY A 1 74 ? 7.598 0.355 3.367 1.00 96.62 74 GLY A C 1
ATOM 602 O O . GLY A 1 74 ? 7.742 -0.608 2.614 1.00 96.62 74 GLY A O 1
ATOM 603 N N . LEU A 1 75 ? 7.553 1.613 2.914 1.00 97.50 75 LEU A N 1
ATOM 604 C CA . LEU A 1 75 ? 7.753 1.938 1.503 1.00 97.50 75 LEU A CA 1
ATOM 605 C C . LEU A 1 75 ? 9.197 1.658 1.074 1.00 97.50 75 LEU A C 1
ATOM 607 O O . LEU A 1 75 ? 9.394 1.021 0.044 1.00 97.50 75 LEU A O 1
ATOM 611 N N . ASN A 1 76 ? 10.186 2.054 1.878 1.00 97.94 76 ASN A N 1
ATOM 612 C CA . ASN A 1 76 ? 11.594 1.763 1.602 1.00 97.94 76 ASN A CA 1
ATOM 613 C C . ASN A 1 76 ? 11.857 0.251 1.549 1.00 97.94 76 ASN A C 1
ATOM 615 O O . ASN A 1 76 ? 12.432 -0.235 0.579 1.00 97.94 76 ASN A O 1
ATOM 619 N N . GLY A 1 77 ? 11.344 -0.518 2.516 1.00 97.56 77 GLY A N 1
ATOM 620 C CA . GLY A 1 77 ? 11.478 -1.979 2.495 1.00 97.56 77 GLY A CA 1
ATOM 621 C C . GLY A 1 77 ? 10.770 -2.643 1.304 1.00 97.56 77 GLY A C 1
ATOM 622 O O . GLY A 1 77 ? 11.264 -3.624 0.747 1.00 97.56 77 GLY A O 1
ATOM 623 N N . LEU A 1 78 ? 9.638 -2.093 0.843 1.00 97.81 78 LEU A N 1
ATOM 624 C CA . LEU A 1 78 ? 9.000 -2.539 -0.400 1.00 97.81 78 LEU A CA 1
ATOM 625 C C . LEU A 1 78 ? 9.880 -2.258 -1.627 1.00 97.81 78 LEU A C 1
ATOM 627 O O . LEU A 1 78 ? 10.009 -3.137 -2.479 1.00 97.81 78 LEU A O 1
ATOM 631 N N . LEU A 1 79 ? 10.457 -1.057 -1.727 1.00 98.06 79 LEU A N 1
ATOM 632 C CA . LEU A 1 79 ? 11.347 -0.656 -2.821 1.00 98.06 79 LEU A CA 1
ATOM 633 C C . LEU A 1 79 ? 12.581 -1.568 -2.892 1.00 98.06 79 LEU A C 1
ATOM 635 O O . LEU A 1 79 ? 12.884 -2.101 -3.960 1.00 98.06 79 LEU A O 1
ATOM 639 N N . GLU A 1 80 ? 13.213 -1.846 -1.750 1.00 97.69 80 GLU A N 1
ATOM 640 C CA . GLU A 1 80 ? 14.305 -2.822 -1.638 1.00 97.69 80 GLU A CA 1
ATOM 641 C C . GLU A 1 80 ? 13.871 -4.224 -2.097 1.00 97.69 80 GLU A C 1
ATOM 643 O O . GLU A 1 80 ? 14.580 -4.883 -2.858 1.00 97.69 80 GLU A O 1
ATOM 648 N N . HIS A 1 81 ? 12.682 -4.680 -1.681 1.00 96.50 81 HIS A N 1
ATOM 649 C CA . HIS A 1 81 ? 12.161 -6.004 -2.041 1.00 96.50 81 HIS A CA 1
ATOM 650 C C . HIS A 1 81 ? 11.865 -6.153 -3.539 1.00 96.50 81 HIS A C 1
ATOM 652 O O . HIS A 1 81 ? 12.038 -7.241 -4.096 1.00 96.50 81 HIS A O 1
ATOM 658 N N . ILE A 1 82 ? 11.377 -5.103 -4.208 1.00 96.75 82 ILE A N 1
ATOM 659 C CA . ILE A 1 82 ? 11.100 -5.163 -5.652 1.00 96.75 82 ILE A CA 1
ATOM 660 C C . ILE A 1 82 ? 12.341 -4.917 -6.518 1.00 96.75 82 ILE A C 1
ATOM 662 O O . ILE A 1 82 ? 12.392 -5.468 -7.619 1.00 96.75 82 ILE A O 1
ATOM 666 N N . GLY A 1 83 ? 13.322 -4.161 -6.013 1.00 97.25 83 GLY A N 1
ATOM 667 C CA . GLY A 1 83 ? 14.565 -3.796 -6.697 1.00 97.25 83 GLY A CA 1
ATOM 668 C C . GLY A 1 83 ? 14.410 -2.659 -7.717 1.00 97.25 83 GLY A C 1
ATOM 669 O O . GLY A 1 83 ? 13.362 -2.516 -8.346 1.00 97.25 83 GLY A O 1
ATOM 670 N N . GLU A 1 84 ? 15.478 -1.878 -7.914 1.00 97.19 84 GLU A N 1
ATOM 671 C CA . GLU A 1 84 ? 15.510 -0.690 -8.795 1.00 97.19 84 GLU A CA 1
ATOM 672 C C . GLU A 1 84 ? 15.185 -0.996 -10.267 1.00 97.19 84 GLU A C 1
ATOM 674 O O . GLU A 1 84 ? 14.582 -0.183 -10.960 1.00 97.19 84 GLU A O 1
ATOM 679 N N . GLU A 1 85 ? 15.520 -2.196 -10.752 1.00 96.56 85 GLU A N 1
ATOM 680 C CA . GLU A 1 85 ? 15.204 -2.619 -12.125 1.00 96.56 85 GLU A CA 1
ATOM 681 C C . GLU A 1 85 ? 13.702 -2.891 -12.347 1.00 96.56 85 GLU A C 1
ATOM 683 O O . GLU A 1 85 ? 13.258 -3.110 -13.480 1.00 96.56 85 GLU A O 1
ATOM 688 N N . ASN A 1 86 ? 12.893 -2.920 -11.283 1.00 96.31 86 ASN A N 1
ATOM 689 C CA . ASN A 1 86 ? 11.464 -3.160 -11.400 1.00 96.31 86 ASN A CA 1
ATOM 690 C C . ASN A 1 86 ? 10.754 -1.931 -12.007 1.00 96.31 86 ASN A C 1
ATOM 692 O O . ASN A 1 86 ? 10.874 -0.832 -11.468 1.00 96.31 86 ASN A O 1
ATOM 696 N N . PRO A 1 87 ? 9.909 -2.093 -13.046 1.00 95.44 87 PRO A N 1
ATOM 697 C CA . PRO A 1 87 ? 9.173 -0.980 -13.657 1.00 95.44 87 PRO A CA 1
ATOM 698 C C . PRO A 1 87 ? 8.274 -0.180 -12.702 1.00 95.44 87 PRO A C 1
ATOM 700 O O . PRO A 1 87 ? 7.822 0.907 -13.063 1.00 95.44 87 PRO A O 1
ATOM 703 N N . PHE A 1 88 ? 7.952 -0.728 -11.527 1.00 96.38 88 PHE A N 1
ATOM 704 C CA . PHE A 1 88 ? 7.162 -0.068 -10.493 1.00 96.38 88 PHE A CA 1
ATOM 705 C C . PHE A 1 88 ? 7.989 0.713 -9.468 1.00 96.38 88 PHE A C 1
ATOM 707 O O . PHE A 1 88 ? 7.381 1.439 -8.692 1.00 96.38 88 PHE A O 1
ATOM 714 N N . TYR A 1 89 ? 9.323 0.612 -9.466 1.00 97.56 89 TYR A N 1
ATOM 715 C CA . TYR A 1 89 ? 10.181 1.272 -8.476 1.00 97.56 89 TYR A CA 1
ATOM 716 C C . TYR A 1 89 ? 9.961 2.792 -8.453 1.00 97.56 89 TYR A C 1
ATOM 718 O O . TYR A 1 89 ? 9.394 3.325 -7.499 1.00 97.56 89 TYR A O 1
ATOM 726 N N . GLU A 1 90 ? 10.263 3.470 -9.562 1.00 97.75 90 GLU A N 1
ATOM 727 C CA . GLU A 1 90 ? 10.028 4.916 -9.698 1.00 97.75 90 GLU A CA 1
ATOM 728 C C . GLU A 1 90 ? 8.538 5.271 -9.627 1.00 97.75 90 GLU A C 1
ATOM 730 O O . GLU A 1 90 ? 8.145 6.267 -9.027 1.00 97.75 90 GLU A O 1
ATOM 735 N N . ARG A 1 91 ? 7.664 4.403 -10.153 1.00 96.94 91 ARG A N 1
ATOM 736 C CA . ARG A 1 91 ? 6.211 4.635 -10.121 1.00 96.94 91 ARG A CA 1
ATOM 737 C C . ARG A 1 91 ? 5.659 4.707 -8.701 1.00 96.94 91 ARG A C 1
ATOM 739 O O . ARG A 1 91 ? 4.723 5.464 -8.462 1.00 96.94 91 ARG A O 1
ATOM 746 N N . LEU A 1 92 ? 6.179 3.898 -7.778 1.00 97.50 92 LEU A N 1
ATOM 747 C CA . LEU A 1 92 ? 5.777 3.924 -6.373 1.00 97.50 92 LEU A CA 1
ATOM 748 C C . LEU A 1 92 ? 6.263 5.198 -5.682 1.00 97.50 92 LEU A C 1
ATOM 750 O O . LEU A 1 92 ? 5.501 5.775 -4.908 1.00 97.50 92 LEU A O 1
ATOM 754 N N . ILE A 1 93 ? 7.483 5.648 -5.989 1.00 97.75 93 ILE A N 1
ATOM 755 C CA . ILE A 1 93 ? 8.051 6.900 -5.470 1.00 97.75 93 ILE A CA 1
ATOM 756 C C . ILE A 1 93 ? 7.209 8.088 -5.945 1.00 97.75 93 ILE A C 1
ATOM 758 O O . ILE A 1 93 ? 6.709 8.859 -5.124 1.00 97.75 93 ILE A O 1
ATOM 762 N N . ASP A 1 94 ? 6.963 8.187 -7.251 1.00 97.56 94 ASP A N 1
ATOM 763 C CA . ASP A 1 94 ? 6.120 9.229 -7.845 1.00 97.56 94 ASP A CA 1
ATOM 764 C C . ASP A 1 94 ? 4.708 9.225 -7.250 1.00 97.56 94 ASP A C 1
ATOM 766 O O . ASP A 1 94 ? 4.143 10.272 -6.921 1.00 97.56 94 ASP A O 1
ATOM 770 N N . LEU A 1 95 ? 4.127 8.036 -7.070 1.00 97.00 95 LEU A N 1
ATOM 771 C CA . LEU A 1 95 ? 2.793 7.895 -6.501 1.00 97.00 95 LEU A CA 1
ATOM 772 C C . LEU A 1 95 ? 2.755 8.300 -5.024 1.00 97.00 95 LEU A C 1
ATOM 774 O O . LEU A 1 95 ? 1.817 8.985 -4.617 1.00 97.00 95 LEU A O 1
ATOM 778 N N . ALA A 1 96 ? 3.768 7.945 -4.233 1.00 97.00 96 ALA A N 1
ATOM 779 C CA . ALA A 1 96 ? 3.890 8.379 -2.844 1.00 97.00 96 ALA A CA 1
ATOM 780 C C . ALA A 1 96 ? 4.072 9.901 -2.725 1.00 97.00 96 ALA A C 1
ATOM 782 O O . ALA A 1 96 ? 3.443 10.530 -1.872 1.00 97.00 96 ALA A O 1
ATOM 783 N N . ASN A 1 97 ? 4.847 10.503 -3.628 1.00 97.00 97 ASN A N 1
ATOM 784 C CA . ASN A 1 97 ? 5.068 11.949 -3.685 1.00 97.00 97 ASN A CA 1
ATOM 785 C C . ASN A 1 97 ? 3.856 12.731 -4.216 1.00 97.00 97 ASN A C 1
ATOM 787 O O . ASN A 1 97 ? 3.774 13.943 -4.034 1.00 97.00 97 ASN A O 1
ATOM 791 N N . SER A 1 98 ? 2.890 12.057 -4.848 1.00 96.25 98 SER A N 1
ATOM 792 C CA . SER A 1 98 ? 1.673 12.700 -5.361 1.00 96.25 98 SER A CA 1
ATOM 793 C C . SER A 1 98 ? 0.661 13.097 -4.274 1.00 96.25 98 SER A C 1
ATOM 795 O O . SER A 1 98 ? -0.272 13.857 -4.548 1.00 96.25 98 SER A O 1
ATOM 797 N N . PHE A 1 99 ? 0.820 12.598 -3.044 1.00 96.50 99 PHE A N 1
ATOM 798 C CA . PHE A 1 99 ? -0.036 12.970 -1.919 1.00 96.50 99 PHE A CA 1
ATOM 799 C C . PHE A 1 99 ? 0.371 14.327 -1.341 1.00 96.50 99 PHE A C 1
ATOM 801 O O . PHE A 1 99 ? 1.546 14.618 -1.138 1.00 96.50 99 PHE A O 1
ATOM 808 N N . GLY A 1 100 ? -0.617 15.154 -1.008 1.00 94.19 100 GLY A N 1
ATOM 809 C CA . GLY A 1 100 ? -0.388 16.501 -0.486 1.00 94.19 100 GLY A CA 1
ATOM 810 C C . GLY A 1 100 ? -1.635 17.077 0.182 1.00 94.19 100 GLY A C 1
ATOM 811 O O . GLY A 1 100 ? -2.621 16.363 0.349 1.00 94.19 100 GLY A O 1
ATOM 812 N N . PRO A 1 101 ? -1.650 18.369 0.551 1.00 93.88 101 PRO A N 1
ATOM 813 C CA . PRO A 1 101 ? -2.776 18.966 1.274 1.00 93.88 101 PRO A CA 1
ATOM 814 C C . PRO A 1 101 ? -4.135 18.837 0.563 1.00 93.88 101 PRO A C 1
ATOM 816 O O . PRO A 1 101 ? -5.153 18.678 1.228 1.00 93.88 101 PRO A O 1
ATOM 819 N N . GLY A 1 102 ? -4.157 18.872 -0.776 1.00 93.81 102 GLY A N 1
ATOM 820 C CA . GLY A 1 102 ? -5.380 18.709 -1.578 1.00 93.81 102 GLY A CA 1
ATOM 821 C C . GLY A 1 102 ? -5.815 17.256 -1.808 1.00 93.81 102 GLY A C 1
ATOM 822 O O . GLY A 1 102 ? -6.943 17.016 -2.222 1.00 93.81 102 GLY A O 1
ATOM 823 N N . ASN A 1 103 ? -4.937 16.292 -1.536 1.00 93.75 103 ASN A N 1
ATOM 824 C CA . ASN A 1 103 ? -5.214 14.859 -1.611 1.00 93.75 103 ASN A CA 1
ATOM 825 C C . ASN A 1 103 ? -4.398 14.152 -0.517 1.00 93.75 103 ASN A C 1
ATOM 827 O O . ASN A 1 103 ? -3.332 13.592 -0.802 1.00 93.75 103 ASN A O 1
ATOM 831 N N . PRO A 1 104 ? -4.809 14.274 0.756 1.00 96.31 104 PRO A N 1
ATOM 832 C CA . PRO A 1 104 ? -4.050 13.715 1.858 1.00 96.31 104 PRO A CA 1
ATOM 833 C C . PRO A 1 104 ? -4.195 12.193 1.895 1.00 96.31 104 PRO A C 1
ATOM 835 O O . PRO A 1 104 ? -5.247 11.636 1.576 1.00 96.31 104 PRO A O 1
ATOM 838 N N . ARG A 1 105 ? -3.144 11.514 2.364 1.00 97.12 105 ARG A N 1
ATOM 839 C CA . ARG A 1 105 ? -3.230 10.088 2.700 1.00 97.12 105 ARG A CA 1
ATOM 840 C C . ARG A 1 105 ? -4.266 9.859 3.799 1.00 97.12 105 ARG A C 1
ATOM 842 O O . ARG A 1 105 ? -4.493 10.728 4.644 1.00 97.12 105 ARG A O 1
ATOM 849 N N . GLN A 1 106 ? -4.826 8.654 3.838 1.00 96.88 106 GLN A N 1
ATOM 850 C CA . GLN A 1 106 ? -5.805 8.231 4.841 1.00 96.88 106 GLN A CA 1
ATOM 851 C C . GLN A 1 106 ? -5.300 7.016 5.641 1.00 96.88 106 GLN A C 1
ATOM 853 O O . GLN A 1 106 ? -5.893 5.942 5.539 1.00 96.88 106 GLN A O 1
ATOM 858 N N . PRO A 1 107 ? -4.226 7.153 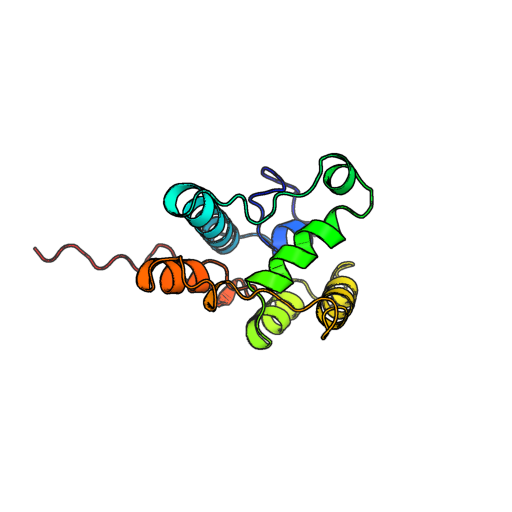6.447 1.00 97.31 107 PRO A N 1
ATOM 859 C CA . PRO A 1 107 ? -3.598 6.011 7.106 1.00 97.31 107 PRO A CA 1
ATOM 860 C C . PRO A 1 107 ? -4.601 5.191 7.917 1.00 97.31 107 PRO A C 1
ATOM 862 O O . PRO A 1 107 ? -5.341 5.745 8.734 1.00 97.31 107 PRO A O 1
ATOM 865 N N . PHE A 1 108 ? -4.590 3.875 7.731 1.00 97.38 108 PHE A N 1
ATOM 866 C CA . PHE A 1 108 ? -5.495 2.934 8.386 1.00 97.38 108 PHE A CA 1
ATOM 867 C C . PHE A 1 108 ? -5.399 3.011 9.915 1.00 97.38 108 PHE A C 1
ATOM 869 O O . PHE A 1 108 ? -6.403 2.955 10.620 1.00 97.38 108 PHE A O 1
ATOM 876 N N . GLN A 1 109 ? -4.204 3.275 10.449 1.00 95.12 109 GLN A N 1
ATOM 877 C CA . GLN A 1 109 ? -3.960 3.485 11.879 1.00 95.12 109 GLN A CA 1
ATOM 878 C C . GLN A 1 109 ? -4.742 4.680 12.462 1.00 95.12 109 GLN A C 1
ATOM 880 O O . GLN A 1 109 ? -4.884 4.779 13.679 1.00 95.12 109 GLN A O 1
ATOM 885 N N . ARG A 1 110 ? -5.265 5.582 11.619 1.00 96.56 110 ARG A N 1
ATOM 886 C CA . ARG A 1 110 ? -6.088 6.735 12.026 1.00 96.56 110 ARG A CA 1
ATOM 887 C C . ARG A 1 110 ? -7.593 6.488 11.903 1.00 96.56 110 ARG A C 1
ATOM 889 O O . ARG A 1 110 ? -8.367 7.379 12.242 1.00 96.56 110 ARG A O 1
ATOM 896 N N . TRP A 1 111 ? -8.030 5.318 11.437 1.00 96.69 111 TRP A N 1
ATOM 897 C CA . TRP A 1 111 ? -9.452 4.996 11.323 1.00 96.69 111 TRP A CA 1
ATOM 898 C C . TRP A 1 111 ? -10.020 4.766 12.728 1.00 96.69 111 TRP A C 1
ATOM 900 O O . TRP A 1 111 ? -9.730 3.759 13.373 1.00 96.69 111 TRP A O 1
ATOM 910 N N . SER A 1 112 ? -10.763 5.746 13.249 1.00 96.12 112 SER A N 1
ATOM 911 C CA . SER A 1 112 ? -11.244 5.766 14.640 1.00 96.12 112 SER A CA 1
ATOM 912 C C . SER A 1 112 ? -12.416 4.825 14.909 1.00 96.12 112 SER A C 1
ATOM 914 O O . SER A 1 112 ? -12.653 4.480 16.059 1.00 96.12 112 SER A O 1
ATOM 916 N N . TYR A 1 113 ? -13.128 4.411 13.861 1.00 95.69 113 TYR A N 1
ATOM 917 C CA . TYR A 1 113 ? -14.262 3.488 13.930 1.00 95.69 113 TYR A CA 1
ATOM 918 C C . TYR A 1 113 ? -13.851 2.008 13.884 1.00 95.69 113 TYR A C 1
ATOM 920 O O . TYR A 1 113 ? -14.705 1.135 13.984 1.00 95.69 113 TYR A O 1
ATOM 928 N N . VAL A 1 114 ? -12.558 1.716 13.710 1.00 96.50 114 VAL A N 1
ATOM 929 C CA . VAL A 1 114 ? -12.015 0.354 13.766 1.00 96.50 114 VAL A CA 1
ATOM 930 C C . VAL A 1 114 ? -11.494 0.096 15.175 1.00 96.50 114 VAL A C 1
ATOM 932 O O . VAL A 1 114 ? -10.696 0.887 15.686 1.00 96.50 114 VAL A O 1
ATOM 935 N N . GLU A 1 115 ? -11.912 -1.022 15.773 1.00 96.44 115 GLU A N 1
ATOM 936 C CA . GLU A 1 115 ? -11.471 -1.441 17.107 1.00 96.44 115 GLU A CA 1
ATOM 937 C C . GLU A 1 115 ? -9.934 -1.412 17.233 1.00 96.44 115 GLU A C 1
ATOM 939 O O . GLU A 1 115 ? -9.246 -1.924 16.342 1.00 96.44 115 GLU A O 1
ATOM 944 N N . PRO A 1 116 ? -9.361 -0.836 18.310 1.00 96.75 116 PRO A N 1
ATOM 945 C CA . PRO A 1 116 ? -7.919 -0.603 18.409 1.00 96.75 116 PRO A CA 1
ATOM 946 C C . PRO A 1 116 ? -7.053 -1.855 18.227 1.00 96.75 116 PRO A C 1
ATOM 948 O O . PRO A 1 116 ? -6.030 -1.787 17.548 1.00 96.75 116 PRO A O 1
ATOM 951 N N . GLU A 1 117 ? -7.469 -2.992 18.790 1.00 94.94 117 GLU A N 1
ATOM 952 C CA . GLU A 1 117 ? -6.747 -4.269 18.678 1.00 94.94 117 GLU A CA 1
ATOM 953 C C . GLU A 1 117 ? -6.778 -4.820 17.248 1.00 94.94 117 GLU A C 1
ATOM 955 O O . GLU A 1 117 ? -5.753 -5.257 16.723 1.00 94.94 117 GLU A O 1
ATOM 960 N N . LEU A 1 118 ? -7.936 -4.737 16.583 1.00 94.88 118 LEU A N 1
ATOM 961 C CA . LEU A 1 118 ? -8.072 -5.116 15.178 1.00 94.88 118 LEU A CA 1
ATOM 962 C C . LEU A 1 118 ? -7.213 -4.209 14.293 1.00 94.88 118 LEU A C 1
ATOM 964 O O . LEU A 1 118 ? -6.535 -4.690 13.387 1.00 94.88 118 LEU A O 1
ATOM 968 N N . ARG A 1 119 ? -7.214 -2.902 14.572 1.00 96.75 119 ARG A N 1
ATOM 969 C CA . ARG A 1 119 ? -6.433 -1.915 13.826 1.00 96.75 119 ARG A CA 1
ATOM 970 C C . ARG A 1 119 ? -4.928 -2.156 13.953 1.00 96.75 119 ARG A C 1
ATOM 972 O O . ARG A 1 119 ? -4.216 -2.066 12.956 1.00 96.75 119 ARG A O 1
ATOM 979 N N . ASP A 1 120 ? -4.449 -2.480 15.153 1.00 95.81 120 ASP A N 1
ATOM 980 C CA . ASP A 1 120 ? -3.048 -2.837 15.399 1.00 95.81 120 ASP A CA 1
ATOM 981 C C . ASP A 1 120 ? -2.658 -4.142 14.688 1.00 95.81 120 ASP A C 1
ATOM 983 O O . ASP A 1 120 ? -1.654 -4.181 13.971 1.00 95.81 120 ASP A O 1
ATOM 987 N N . LEU A 1 121 ? -3.479 -5.190 14.816 1.00 96.00 121 LEU A N 1
ATOM 988 C CA . LEU A 1 121 ? -3.240 -6.471 14.156 1.00 96.00 121 LEU A CA 1
ATOM 989 C C . LEU A 1 121 ? -3.196 -6.318 12.633 1.00 96.00 121 LEU A C 1
ATOM 991 O O . LEU A 1 121 ? -2.209 -6.703 12.007 1.00 96.00 121 LEU A O 1
ATOM 995 N 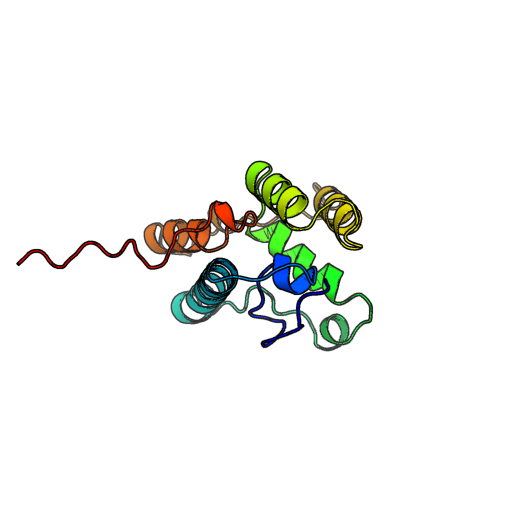N . VAL A 1 122 ? -4.229 -5.717 12.037 1.00 96.69 122 VAL A N 1
ATOM 996 C CA . VAL A 1 122 ? -4.300 -5.506 10.587 1.00 96.69 122 VAL A CA 1
ATOM 997 C C . VAL A 1 122 ? -3.150 -4.621 10.119 1.00 96.69 122 VAL A C 1
ATOM 999 O O . VAL A 1 122 ? -2.488 -4.988 9.156 1.00 96.69 122 VAL A O 1
ATOM 1002 N N . GLY A 1 123 ? -2.824 -3.537 10.834 1.00 96.25 123 GLY A N 1
ATOM 1003 C CA . GLY A 1 123 ? -1.684 -2.680 10.495 1.00 96.25 123 GLY A CA 1
ATOM 1004 C C . GLY A 1 123 ? -0.351 -3.438 10.432 1.00 96.25 123 GLY A C 1
ATOM 1005 O O . GLY A 1 123 ? 0.461 -3.188 9.543 1.00 96.25 123 GLY A O 1
ATOM 1006 N N . LYS A 1 124 ? -0.142 -4.422 11.318 1.00 95.88 124 LYS A N 1
ATOM 1007 C CA . LYS A 1 124 ? 1.032 -5.315 11.285 1.00 95.88 124 LYS A CA 1
ATOM 1008 C C . LYS A 1 124 ? 0.984 -6.331 10.143 1.00 95.88 124 LYS A C 1
ATOM 1010 O O . LYS A 1 124 ? 2.033 -6.754 9.664 1.00 95.88 124 LYS A O 1
ATOM 1015 N N . MET A 1 125 ? -0.202 -6.756 9.714 1.00 96.88 125 MET A N 1
ATOM 1016 C CA . MET A 1 125 ? -0.379 -7.684 8.589 1.00 96.88 125 MET A CA 1
ATOM 1017 C C . MET A 1 125 ? -0.211 -6.992 7.236 1.00 96.88 125 MET A C 1
ATOM 1019 O O . MET A 1 125 ? 0.305 -7.597 6.300 1.00 96.88 125 MET A O 1
ATOM 1023 N N . THR A 1 126 ? -0.612 -5.725 7.141 1.00 97.38 126 THR 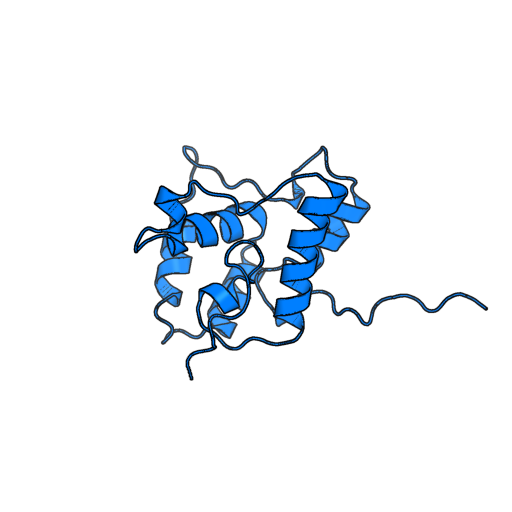A N 1
ATOM 1024 C CA . THR A 1 126 ? -0.626 -4.945 5.900 1.00 97.38 126 THR A CA 1
ATOM 1025 C C . THR A 1 126 ? 0.572 -4.003 5.759 1.00 97.38 126 THR A C 1
ATOM 1027 O O . THR A 1 126 ? 0.512 -3.070 4.963 1.00 97.38 126 THR A O 1
ATOM 1030 N N . ASN A 1 127 ? 1.666 -4.215 6.503 1.00 97.12 127 ASN A N 1
ATOM 1031 C CA . ASN A 1 127 ? 2.893 -3.434 6.314 1.00 97.12 127 ASN A CA 1
ATOM 1032 C C . ASN A 1 127 ? 3.382 -3.572 4.858 1.00 97.12 127 ASN A C 1
ATOM 1034 O O . ASN A 1 127 ? 3.347 -4.671 4.298 1.00 97.12 127 ASN 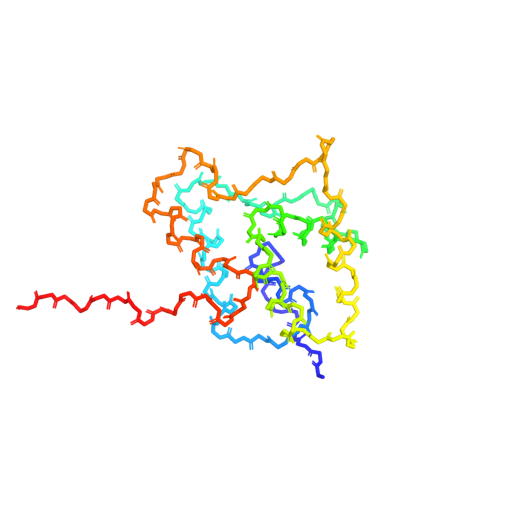A O 1
ATOM 1038 N N . LEU A 1 128 ? 3.806 -2.478 4.221 1.00 97.06 128 LEU A N 1
ATOM 1039 C CA . LEU A 1 128 ? 4.248 -2.538 2.827 1.00 97.06 128 LEU A CA 1
ATOM 1040 C C . LEU A 1 128 ? 5.531 -3.351 2.646 1.00 97.06 128 LEU A C 1
ATOM 1042 O O . LEU A 1 128 ? 5.618 -4.069 1.653 1.00 97.06 128 LEU A O 1
ATOM 1046 N N . ASP A 1 129 ? 6.442 -3.325 3.618 1.00 96.25 129 ASP A N 1
ATOM 1047 C CA . ASP A 1 129 ? 7.632 -4.170 3.644 1.00 96.25 129 ASP A CA 1
ATOM 1048 C C . ASP A 1 129 ? 7.222 -5.618 3.976 1.00 96.25 129 ASP A C 1
ATOM 1050 O O . ASP A 1 129 ? 6.795 -5.903 5.105 1.00 96.25 129 ASP A O 1
ATOM 1054 N N . PRO A 1 130 ? 7.352 -6.568 3.027 1.00 94.88 130 PRO A N 1
ATOM 1055 C CA . PRO A 1 130 ? 6.955 -7.954 3.254 1.00 94.88 130 PRO A CA 1
ATOM 1056 C C . PRO A 1 130 ? 7.716 -8.626 4.406 1.00 94.88 130 PRO A C 1
ATOM 1058 O O . PRO A 1 130 ? 7.196 -9.564 5.009 1.00 94.88 130 PRO A O 1
ATOM 1061 N N . THR A 1 131 ? 8.924 -8.163 4.736 1.00 93.38 131 THR A N 1
ATOM 1062 C CA . THR A 1 131 ? 9.766 -8.739 5.796 1.00 93.38 131 THR A CA 1
ATOM 1063 C C . THR A 1 131 ? 9.330 -8.319 7.201 1.00 93.38 131 THR A C 1
ATOM 1065 O O . THR A 1 131 ? 9.586 -9.043 8.164 1.00 93.38 131 THR A O 1
ATOM 1068 N N . LYS A 1 132 ? 8.615 -7.191 7.320 1.00 92.81 132 LYS A N 1
ATOM 1069 C CA . LYS A 1 132 ? 8.110 -6.649 8.593 1.00 92.81 132 LYS A CA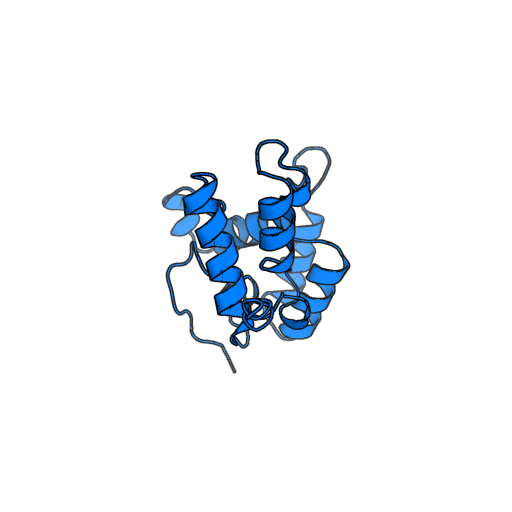 1
ATOM 1070 C C . LYS A 1 132 ? 6.696 -7.121 8.944 1.00 92.81 132 LYS A C 1
ATOM 1072 O O . LYS A 1 132 ? 6.226 -6.856 10.052 1.00 92.81 132 LYS A O 1
ATOM 1077 N N . ARG A 1 133 ? 6.009 -7.831 8.039 1.00 93.12 133 ARG A N 1
ATOM 1078 C CA . ARG A 1 133 ? 4.655 -8.351 8.295 1.00 93.12 133 ARG A CA 1
ATOM 1079 C C . ARG A 1 133 ? 4.668 -9.412 9.393 1.00 93.12 133 ARG A C 1
ATOM 1081 O O . ARG A 1 133 ? 5.548 -10.275 9.443 1.00 93.12 133 ARG A O 1
ATOM 1088 N N . ILE A 1 134 ? 3.660 -9.385 10.266 1.00 87.69 134 ILE A N 1
ATOM 1089 C CA . ILE A 1 134 ? 3.500 -10.426 11.289 1.00 87.69 134 ILE A CA 1
ATOM 1090 C C . ILE A 1 134 ? 3.308 -11.796 10.626 1.00 87.69 134 ILE A C 1
ATOM 1092 O O . ILE A 1 134 ? 2.513 -11.958 9.706 1.00 87.69 134 ILE A O 1
ATOM 1096 N N . THR A 1 135 ? 4.033 -12.814 11.086 1.00 70.88 135 THR A N 1
ATOM 1097 C CA . THR A 1 135 ? 3.848 -14.176 10.575 1.00 70.88 135 THR A CA 1
ATOM 1098 C C . THR A 1 135 ? 2.677 -14.856 11.281 1.00 70.88 135 THR A C 1
ATOM 1100 O O . THR A 1 135 ? 2.479 -14.684 12.485 1.00 70.88 135 THR A O 1
ATOM 1103 N N . ALA A 1 136 ? 1.942 -15.713 10.564 1.00 56.78 136 ALA A N 1
ATOM 1104 C CA . ALA A 1 136 ? 0.837 -16.508 11.119 1.00 56.78 136 ALA A CA 1
ATOM 1105 C C . ALA A 1 136 ? 1.242 -17.410 12.314 1.00 56.78 136 ALA A C 1
ATOM 1107 O O . ALA A 1 136 ? 0.387 -17.967 12.993 1.00 56.78 136 ALA A O 1
ATOM 1108 N N . ARG A 1 137 ? 2.546 -17.549 12.604 1.00 51.38 137 ARG A N 1
ATOM 1109 C CA . ARG A 1 137 ? 3.098 -18.352 13.708 1.00 51.38 137 ARG A CA 1
ATOM 1110 C C . ARG A 1 137 ? 3.065 -17.685 15.090 1.00 51.38 137 ARG A C 1
ATOM 1112 O O . ARG A 1 137 ? 3.556 -18.289 16.038 1.00 51.38 137 ARG A O 1
ATOM 1119 N N . ARG A 1 138 ? 2.499 -16.486 15.249 1.00 47.25 138 ARG A N 1
ATOM 1120 C CA . ARG A 1 138 ? 2.345 -15.832 16.566 1.00 47.25 138 ARG A CA 1
ATOM 1121 C C . ARG A 1 138 ? 0.926 -15.932 17.138 1.00 47.25 138 ARG A C 1
ATOM 1123 O O . ARG A 1 138 ? 0.397 -14.951 17.647 1.00 47.25 138 ARG A O 1
ATOM 1130 N N . ALA A 1 139 ? 0.330 -17.121 17.099 1.00 35.16 139 ALA A N 1
ATOM 1131 C CA . ALA A 1 139 ? -0.736 -17.457 18.040 1.00 35.16 139 ALA A CA 1
ATOM 1132 C C . ALA A 1 139 ? -0.073 -17.948 19.342 1.00 35.16 139 ALA A C 1
ATOM 1134 O O . ALA A 1 139 ? 0.720 -18.893 19.272 1.00 35.16 139 ALA A O 1
ATOM 1135 N N . PRO A 1 140 ? -0.316 -17.333 20.516 1.00 41.19 140 PRO A N 1
ATOM 1136 C CA . PRO A 1 140 ? 0.100 -17.948 21.769 1.00 41.19 140 PRO A CA 1
ATOM 1137 C C . PRO A 1 140 ? -0.598 -19.306 21.897 1.00 41.19 140 PRO A C 1
ATOM 1139 O O . PRO A 1 140 ? -1.785 -19.435 21.592 1.00 41.19 140 PRO A O 1
ATOM 1142 N N . ALA A 1 141 ? 0.159 -20.331 22.294 1.00 37.44 141 ALA A N 1
ATOM 1143 C CA . ALA A 1 141 ? -0.406 -21.639 22.590 1.00 37.44 141 ALA A CA 1
ATOM 1144 C C . ALA A 1 141 ? -1.518 -21.484 23.646 1.00 37.44 141 ALA A C 1
ATOM 1146 O O . ALA A 1 141 ? -1.366 -20.658 24.553 1.00 37.44 141 ALA A O 1
ATOM 1147 N N . PRO A 1 142 ? -2.624 -22.245 23.552 1.00 43.81 142 PRO A N 1
ATOM 1148 C CA . PRO A 1 142 ? -3.596 -22.278 24.631 1.00 43.81 142 PRO A CA 1
ATOM 1149 C C . PRO A 1 142 ? -2.871 -22.711 25.907 1.00 43.81 142 PRO A C 1
ATOM 1151 O O . PRO A 1 142 ? -2.167 -23.721 25.914 1.00 43.81 142 PRO A O 1
ATOM 1154 N N . MET A 1 143 ? -3.000 -21.902 26.958 1.00 45.50 143 MET A N 1
ATOM 1155 C CA . MET A 1 143 ? -2.561 -22.262 28.302 1.00 45.50 143 MET A CA 1
ATOM 1156 C C . MET A 1 143 ? -3.337 -23.519 28.706 1.00 45.50 143 MET A C 1
ATOM 1158 O O . MET A 1 143 ? -4.553 -23.451 28.896 1.00 45.50 143 MET A O 1
ATOM 1162 N N . VAL A 1 144 ? -2.640 -24.655 28.731 1.00 53.47 144 VAL A N 1
ATOM 1163 C CA . VAL A 1 144 ? -3.116 -25.933 29.284 1.00 53.47 144 VAL A CA 1
ATOM 1164 C C . VAL A 1 144 ? -3.009 -25.916 30.798 1.00 53.47 144 VAL A C 1
ATOM 1166 O O . VAL A 1 144 ? -2.001 -25.369 31.301 1.00 53.47 144 VAL A O 1
#

Radius of gyration: 15.17 Å; chains: 1; bounding box: 33×45×48 Å

InterPro domains:
  IPR000719 Protein kinase domain [PF00069] (5-138)
  IPR011009 Protein kinase-like domain superfamily [SSF56112] (3-139)

pLDDT: mean 89.43, std 15.13, range [35.16, 98.12]

Sequence (144 aa):
MTGPLCGNPLWRSTESWCRSRQNQASDVFSFGIMMIYVMVNEMVFRVSDDEMNSVDSWRYILGRHISYFADEDGLNGLLEHIGEENPFYERLIDLANSFGPGNPRQPFQRWSYVEPELRDLVGKMTNLDPTKRITARRAPAPMV

Organism: Talaromyces marneffei (strain ATCC 18224 / CBS 334.59 / QM 7333) (NCBI:txid441960)

Foldseek 3Di:
DFADLDDDLLQFALCSLLRADDDQLRVLQSVLQVCCCVVVVDSQQDDDPCCCPDPVVSLSRLLSLCLAQDDPVLLVLLLVRRDPPRPCNVVSVVSNVPADPVHHRDYLCPPPPDDNVSSVLSNLSSRNNSVSRDHPPPDPDPDD